Protein AF-A0A8T3ZA75-F1 (afdb_monomer_lite)

Radius of gyration: 15.93 Å; chains: 1; bounding box: 32×31×42 Å

Sequence (83 aa):
TIAWEEAEHAAHFAEMNEVIKPTLKENLEMMVEGETMANNEKKAAAKKAKECDIDPAHDFFDESSRDEARHARMLKGILERYF

pLDDT: mean 97.71, std 1.55, range [86.94, 98.69]

Structure (mmCIF, N/CA/C/O backbone):
data_AF-A0A8T3ZA75-F1
#
_entry.id   AF-A0A8T3ZA75-F1
#
loop_
_atom_site.group_PDB
_atom_site.id
_atom_site.type_symbol
_atom_site.label_atom_id
_atom_site.label_alt_id
_atom_site.label_comp_id
_atom_site.label_asym_id
_atom_site.label_entity_id
_atom_site.label_seq_id
_atom_site.pdbx_PDB_ins_code
_atom_site.Cartn_x
_atom_site.Cartn_y
_atom_site.Cartn_z
_atom_site.occupancy
_atom_site.B_iso_or_equiv
_atom_site.auth_seq_id
_atom_site.auth_comp_id
_atom_site.auth_asym_id
_atom_site.auth_atom_id
_atom_site.pdbx_PDB_model_num
ATOM 1 N N . THR A 1 1 ? 4.080 -20.870 3.189 1.00 86.94 1 THR A N 1
ATOM 2 C CA . THR A 1 1 ? 5.271 -20.587 2.355 1.00 86.94 1 THR A CA 1
ATOM 3 C C . THR A 1 1 ? 6.040 -19.478 3.038 1.00 86.94 1 THR A C 1
ATOM 5 O O . THR A 1 1 ? 5.410 -18.706 3.749 1.00 86.94 1 THR A O 1
ATOM 8 N N . ILE A 1 2 ? 7.353 -19.372 2.807 1.00 97.12 2 ILE A N 1
ATOM 9 C CA . ILE A 1 2 ? 8.242 -18.399 3.479 1.00 97.12 2 ILE A CA 1
ATOM 10 C C . ILE A 1 2 ? 7.676 -16.965 3.449 1.00 97.12 2 ILE A C 1
ATOM 12 O O . ILE A 1 2 ? 7.722 -16.263 4.446 1.00 97.12 2 ILE A O 1
ATOM 16 N N . ALA A 1 3 ? 7.037 -16.547 2.351 1.00 97.19 3 ALA A N 1
ATOM 17 C CA . ALA A 1 3 ? 6.438 -15.211 2.247 1.00 97.19 3 ALA A CA 1
ATOM 18 C C . ALA A 1 3 ? 5.381 -14.902 3.328 1.00 97.19 3 ALA A C 1
ATOM 20 O O . ALA A 1 3 ? 5.254 -13.755 3.741 1.00 97.19 3 ALA A O 1
ATOM 21 N N . TRP A 1 4 ? 4.621 -15.906 3.776 1.00 97.12 4 TRP A N 1
ATOM 22 C CA . TRP A 1 4 ? 3.613 -15.713 4.822 1.00 97.12 4 TRP A CA 1
ATOM 23 C C . TRP A 1 4 ? 4.239 -15.642 6.217 1.00 97.12 4 TRP A C 1
ATOM 25 O O . TRP A 1 4 ? 3.782 -14.865 7.045 1.00 97.12 4 TRP A O 1
ATOM 35 N N . GLU A 1 5 ? 5.321 -16.391 6.440 1.00 97.94 5 GLU A N 1
ATOM 36 C CA . GLU A 1 5 ? 6.113 -16.329 7.677 1.00 97.94 5 GLU A CA 1
ATOM 37 C C . GLU A 1 5 ? 6.766 -14.945 7.826 1.00 97.94 5 GLU A C 1
ATOM 39 O O . GLU A 1 5 ? 6.680 -14.324 8.882 1.00 97.94 5 GLU A O 1
ATOM 44 N N . GLU A 1 6 ? 7.315 -14.383 6.744 1.00 97.88 6 GLU A N 1
ATOM 45 C CA . GLU A 1 6 ? 7.893 -13.033 6.795 1.00 97.88 6 GLU A CA 1
ATOM 46 C C . GLU A 1 6 ? 6.839 -11.925 6.940 1.00 97.88 6 GLU A C 1
ATOM 48 O O . GLU A 1 6 ? 7.099 -10.902 7.576 1.00 97.88 6 GLU A O 1
ATOM 53 N N . ALA A 1 7 ? 5.629 -12.116 6.399 1.00 97.00 7 ALA A N 1
ATOM 54 C CA . ALA A 1 7 ? 4.519 -11.196 6.642 1.00 97.00 7 ALA A CA 1
ATOM 55 C C . ALA A 1 7 ? 4.118 -11.179 8.129 1.00 97.00 7 ALA A C 1
ATOM 57 O O . ALA A 1 7 ? 3.851 -10.112 8.683 1.00 97.00 7 ALA A O 1
ATOM 58 N N . GLU A 1 8 ? 4.133 -12.342 8.789 1.00 97.00 8 GLU A N 1
ATOM 59 C CA . GLU A 1 8 ? 3.895 -12.463 10.229 1.00 97.00 8 GLU A CA 1
ATOM 60 C C . GLU A 1 8 ? 5.009 -11.788 11.047 1.00 97.00 8 GLU A C 1
ATOM 62 O O . GLU A 1 8 ? 4.720 -11.029 11.975 1.00 97.00 8 GLU A O 1
ATOM 67 N N . HIS A 1 9 ? 6.280 -11.971 10.670 1.00 97.12 9 HIS A N 1
ATOM 68 C CA . HIS A 1 9 ? 7.401 -11.264 11.301 1.00 97.12 9 HIS A CA 1
ATOM 69 C C . HIS A 1 9 ? 7.258 -9.738 11.195 1.00 97.12 9 HIS A C 1
ATOM 71 O O . HIS A 1 9 ? 7.434 -9.024 12.186 1.00 97.12 9 HIS A O 1
ATOM 77 N N . ALA A 1 10 ? 6.909 -9.227 10.010 1.00 97.38 10 ALA A N 1
ATOM 78 C CA . ALA A 1 10 ? 6.704 -7.799 9.790 1.00 97.38 10 ALA A CA 1
ATOM 79 C C . ALA A 1 10 ? 5.525 -7.249 10.610 1.00 97.38 10 ALA A C 1
ATOM 81 O O . ALA A 1 10 ? 5.637 -6.166 11.187 1.00 97.38 10 ALA A O 1
ATOM 82 N N . ALA A 1 11 ? 4.422 -8.000 10.705 1.00 95.81 11 ALA A N 1
ATOM 83 C CA . ALA A 1 11 ? 3.257 -7.613 11.498 1.00 95.81 11 ALA A CA 1
ATOM 84 C C . ALA A 1 11 ? 3.590 -7.509 12.995 1.00 95.81 11 ALA A C 1
ATOM 86 O O . ALA A 1 11 ? 3.275 -6.493 13.617 1.00 95.81 11 ALA A O 1
ATOM 87 N N . HIS A 1 12 ? 4.300 -8.496 13.555 1.00 96.38 12 HIS A N 1
ATOM 88 C CA . HIS A 1 12 ? 4.755 -8.441 14.948 1.00 96.38 12 HIS A CA 1
ATOM 89 C C . HIS A 1 12 ? 5.671 -7.241 15.208 1.00 96.38 12 HIS A C 1
ATOM 91 O O . HIS A 1 12 ? 5.547 -6.564 16.227 1.00 96.38 12 HIS A O 1
ATOM 97 N N . PHE A 1 13 ? 6.578 -6.932 14.278 1.00 97.38 13 PHE A N 1
ATOM 98 C CA . PHE A 1 13 ? 7.451 -5.772 14.430 1.00 97.38 13 PHE A CA 1
ATOM 99 C C . PHE A 1 13 ? 6.676 -4.448 14.346 1.00 97.38 13 PHE A C 1
ATOM 101 O O . PHE A 1 13 ? 6.965 -3.519 15.099 1.00 97.38 13 PHE A O 1
ATOM 108 N N . ALA A 1 14 ? 5.671 -4.355 13.473 1.00 96.56 14 ALA A N 1
ATOM 109 C CA . ALA A 1 14 ? 4.799 -3.187 13.374 1.00 96.56 14 ALA A CA 1
ATOM 110 C C . ALA A 1 14 ? 4.009 -2.945 14.673 1.00 96.56 14 ALA A C 1
ATOM 112 O O . ALA A 1 14 ? 3.872 -1.798 15.102 1.00 96.56 14 ALA A O 1
ATOM 113 N N . GLU A 1 15 ? 3.541 -4.013 15.323 1.00 94.50 15 GLU A N 1
ATOM 114 C CA . GLU A 1 15 ? 2.881 -3.940 16.630 1.00 94.50 15 GLU A CA 1
ATOM 115 C C . GLU A 1 15 ? 3.833 -3.420 17.717 1.00 94.50 15 GLU A C 1
ATOM 117 O O . GLU A 1 15 ? 3.509 -2.454 18.406 1.00 94.50 15 GLU A O 1
ATOM 122 N N . MET A 1 16 ? 5.045 -3.983 17.817 1.00 96.75 16 MET A N 1
ATOM 123 C CA . MET A 1 16 ? 6.054 -3.559 18.804 1.00 96.75 16 MET A CA 1
ATOM 124 C C . MET A 1 16 ? 6.483 -2.090 18.661 1.00 96.75 16 MET A C 1
ATOM 126 O O . MET A 1 16 ? 6.979 -1.506 19.621 1.00 96.75 16 MET A O 1
ATOM 130 N N . ASN A 1 17 ? 6.315 -1.500 17.475 1.00 97.38 17 ASN A N 1
ATOM 131 C CA . ASN A 1 17 ? 6.671 -0.110 17.181 1.00 97.38 17 ASN A CA 1
ATOM 132 C C . ASN A 1 17 ? 5.456 0.835 17.137 1.00 97.38 17 ASN A C 1
ATOM 134 O O . ASN A 1 17 ? 5.578 1.944 16.620 1.00 97.38 17 ASN A O 1
ATOM 138 N N . GLU A 1 18 ? 4.287 0.413 17.631 1.00 94.69 18 GLU A N 1
ATOM 139 C CA . GLU A 1 18 ? 3.070 1.246 17.696 1.00 94.69 18 GLU A CA 1
ATOM 140 C C . GLU A 1 18 ? 2.606 1.786 16.321 1.00 94.69 18 GLU A C 1
ATOM 142 O O . GLU A 1 18 ? 1.939 2.826 16.197 1.00 94.69 18 GLU A O 1
ATOM 147 N N . VAL A 1 19 ? 2.954 1.065 15.249 1.00 95.88 19 VAL A N 1
ATOM 148 C CA . VAL A 1 19 ? 2.457 1.358 13.898 1.00 95.88 19 VAL A CA 1
ATOM 149 C C . VAL A 1 19 ? 0.972 1.007 13.824 1.00 95.88 19 VAL A C 1
ATOM 151 O O . VAL A 1 19 ? 0.180 1.797 13.310 1.00 95.88 19 VAL A O 1
ATOM 154 N N . ILE A 1 20 ? 0.592 -0.141 14.396 1.00 95.12 20 ILE A N 1
ATOM 155 C CA . ILE A 1 20 ? -0.807 -0.547 14.562 1.00 95.12 20 ILE A CA 1
ATOM 156 C C . ILE A 1 20 ? -1.438 0.320 15.656 1.00 95.12 20 ILE A C 1
ATOM 158 O O . ILE A 1 20 ? -0.967 0.344 16.793 1.00 95.12 20 ILE A O 1
ATOM 162 N N . LYS A 1 21 ? -2.504 1.051 15.313 1.00 95.50 21 LYS A N 1
ATOM 163 C CA . LYS A 1 21 ? -3.167 1.987 16.234 1.00 95.50 21 LYS A CA 1
ATOM 164 C C . LYS A 1 21 ? -4.072 1.272 17.245 1.00 95.50 21 LYS A C 1
ATOM 166 O O . LYS A 1 21 ? -4.567 0.185 16.938 1.00 95.50 21 LYS A O 1
ATOM 171 N N . PRO A 1 22 ? -4.350 1.880 18.416 1.00 95.50 22 PRO A N 1
ATOM 172 C CA . PRO A 1 22 ? -5.194 1.271 19.447 1.00 95.50 22 PRO A CA 1
ATOM 173 C C . PRO A 1 22 ? -6.638 1.016 19.006 1.00 95.50 22 PRO A C 1
ATOM 175 O O . PRO A 1 22 ? -7.289 0.112 19.530 1.00 95.50 22 PRO A O 1
ATOM 178 N N . THR A 1 23 ? -7.164 1.811 18.067 1.00 96.88 23 THR A N 1
ATOM 179 C CA . THR A 1 23 ? -8.539 1.657 17.583 1.00 96.88 23 THR A CA 1
ATOM 180 C C . THR A 1 23 ? -8.604 1.267 16.111 1.00 96.88 23 THR A C 1
ATOM 182 O O . THR A 1 23 ? -7.764 1.637 15.288 1.00 96.88 23 THR A O 1
ATOM 185 N N . LEU A 1 24 ? -9.660 0.532 15.751 1.00 97.00 24 LEU A N 1
ATOM 186 C CA . LEU A 1 24 ? -9.940 0.202 14.354 1.00 97.00 24 LEU A CA 1
ATOM 187 C C . LEU A 1 24 ? -10.169 1.467 13.509 1.00 97.00 24 LEU A C 1
ATOM 189 O O . LEU A 1 24 ? -9.724 1.510 12.367 1.00 97.00 24 LEU A O 1
ATOM 193 N N . LYS A 1 25 ? -10.811 2.502 14.072 1.00 98.12 25 LYS A N 1
ATOM 194 C CA . LYS A 1 25 ? -11.059 3.778 13.384 1.00 98.12 25 LYS A CA 1
ATOM 195 C C . LYS A 1 25 ? -9.755 4.446 12.949 1.00 98.12 25 LYS A C 1
ATOM 197 O O . LYS A 1 25 ? -9.596 4.727 11.768 1.00 98.12 25 LYS A O 1
ATOM 202 N N . GLU A 1 26 ? -8.809 4.617 13.872 1.00 97.56 26 GLU A N 1
ATOM 203 C CA . GLU A 1 26 ? -7.520 5.264 13.584 1.00 97.56 26 GLU A CA 1
ATOM 204 C C . GLU A 1 26 ? -6.697 4.472 12.561 1.00 97.56 26 GLU A C 1
ATOM 206 O O . GLU A 1 26 ? -6.057 5.059 11.691 1.00 97.56 26 GLU A O 1
ATOM 211 N N . ASN A 1 27 ? -6.730 3.135 12.620 1.00 97.81 27 ASN A N 1
ATOM 212 C CA . ASN A 1 27 ? -6.077 2.311 11.600 1.00 97.81 27 ASN A CA 1
ATOM 213 C C . ASN A 1 27 ? -6.723 2.510 10.222 1.00 97.81 27 ASN A C 1
ATOM 215 O O . ASN A 1 27 ? -6.011 2.670 9.236 1.00 97.81 27 ASN A O 1
ATOM 219 N N . LEU A 1 28 ? -8.057 2.531 10.137 1.00 98.25 28 LEU A N 1
ATOM 220 C CA . LEU A 1 28 ? -8.762 2.762 8.875 1.00 98.25 28 LEU A CA 1
ATOM 221 C C . LEU A 1 28 ? -8.486 4.163 8.311 1.00 98.25 28 LEU A C 1
ATOM 223 O O . LEU A 1 28 ? -8.280 4.294 7.107 1.00 98.25 28 LEU A O 1
ATOM 227 N N . GLU A 1 29 ? -8.451 5.194 9.156 1.00 98.19 29 GLU A N 1
ATOM 228 C CA . GLU A 1 29 ? -8.092 6.564 8.763 1.00 98.19 29 GLU A CA 1
ATOM 229 C C . GLU A 1 29 ? -6.659 6.619 8.216 1.00 98.19 29 GLU A C 1
ATOM 231 O O . GLU A 1 29 ? -6.446 7.095 7.098 1.00 98.19 29 GLU A O 1
ATOM 236 N N . MET A 1 30 ? -5.700 6.020 8.931 1.00 97.88 30 MET A N 1
ATOM 237 C CA . MET A 1 30 ? -4.308 5.901 8.485 1.00 97.88 30 MET A CA 1
ATOM 238 C C . MET A 1 30 ? -4.192 5.168 7.139 1.00 97.88 30 MET A C 1
ATOM 240 O O . MET A 1 30 ? -3.452 5.601 6.255 1.00 97.88 30 MET A O 1
ATOM 244 N N . MET A 1 31 ? -4.935 4.074 6.946 1.00 98.06 31 MET A N 1
ATOM 245 C CA . MET A 1 31 ? -4.942 3.340 5.678 1.00 98.06 31 MET A CA 1
ATOM 246 C C . MET A 1 31 ? -5.530 4.182 4.538 1.00 98.06 31 MET A C 1
ATOM 248 O O . MET A 1 31 ? -4.983 4.183 3.441 1.00 98.06 31 MET A O 1
ATOM 252 N N . VAL A 1 32 ? -6.610 4.936 4.773 1.00 98.50 32 VAL A N 1
ATOM 253 C CA . VAL A 1 32 ? -7.190 5.833 3.757 1.00 98.50 32 VAL A CA 1
ATOM 254 C C . VAL A 1 32 ? -6.186 6.890 3.303 1.00 98.50 32 VAL A C 1
ATOM 256 O O . VAL A 1 32 ? -6.091 7.171 2.102 1.00 98.50 32 VAL A O 1
ATOM 259 N N . GLU A 1 33 ? -5.459 7.489 4.244 1.00 98.19 33 GLU A N 1
ATOM 260 C CA . GLU A 1 33 ? -4.407 8.459 3.942 1.00 98.19 33 GLU A CA 1
ATOM 261 C C . GLU A 1 33 ? -3.284 7.818 3.125 1.00 98.19 33 GLU A C 1
ATOM 263 O O . GLU A 1 33 ? -2.909 8.357 2.080 1.00 98.19 33 GLU A O 1
ATOM 268 N N . GLY A 1 34 ? -2.821 6.637 3.545 1.00 98.19 34 GLY A N 1
ATOM 269 C CA . GLY A 1 34 ? -1.800 5.862 2.843 1.00 98.19 34 GLY A CA 1
ATOM 270 C C . GLY A 1 34 ? -2.192 5.527 1.403 1.00 98.19 34 GLY A C 1
ATOM 271 O O . GLY A 1 34 ? -1.446 5.831 0.476 1.00 98.19 34 GLY A O 1
ATOM 272 N N . GLU A 1 35 ? -3.395 4.994 1.189 1.00 98.44 35 GLU A N 1
ATOM 273 C CA . GLU A 1 35 ? -3.910 4.660 -0.147 1.00 98.44 35 GLU A CA 1
ATOM 274 C C . GLU A 1 35 ? -4.084 5.907 -1.031 1.00 98.44 35 GLU A C 1
ATOM 276 O O . GLU A 1 35 ? -3.793 5.900 -2.229 1.00 98.44 35 GLU A O 1
ATOM 281 N N . THR A 1 36 ? -4.514 7.030 -0.445 1.00 98.25 36 THR A N 1
ATOM 282 C CA . THR A 1 36 ? -4.649 8.300 -1.179 1.00 98.25 36 THR A CA 1
ATOM 283 C C . THR A 1 36 ? -3.282 8.856 -1.589 1.00 98.25 36 THR A C 1
ATOM 285 O O . THR A 1 36 ? -3.126 9.364 -2.702 1.00 98.25 36 THR A O 1
ATOM 288 N N . MET A 1 37 ? -2.279 8.753 -0.715 1.00 98.44 37 MET A N 1
ATOM 289 C CA . MET A 1 37 ? -0.899 9.134 -1.019 1.00 98.44 37 MET A CA 1
ATOM 290 C C . MET A 1 37 ? -0.315 8.236 -2.115 1.00 98.44 37 MET A C 1
ATOM 292 O O . MET A 1 37 ? 0.149 8.747 -3.135 1.00 98.44 37 MET A O 1
ATOM 296 N N . ALA A 1 38 ? -0.435 6.916 -1.964 1.00 98.44 38 ALA A N 1
ATOM 297 C CA . ALA A 1 38 ? 0.060 5.936 -2.925 1.00 98.44 38 ALA A CA 1
ATOM 298 C C . ALA A 1 38 ? -0.585 6.101 -4.310 1.00 98.44 38 ALA A C 1
ATOM 300 O O . ALA A 1 38 ? 0.112 6.026 -5.322 1.00 98.44 38 ALA A O 1
ATOM 301 N N . ASN A 1 39 ? -1.888 6.407 -4.384 1.00 98.50 39 ASN A N 1
ATOM 302 C CA . ASN A 1 39 ? -2.553 6.742 -5.645 1.00 98.50 39 ASN A CA 1
ATOM 303 C C . ASN A 1 39 ? -1.853 7.904 -6.374 1.00 98.50 39 ASN A C 1
ATOM 305 O O . ASN A 1 39 ? -1.570 7.806 -7.572 1.00 98.50 39 ASN A O 1
ATOM 309 N N . ASN A 1 40 ? -1.558 8.991 -5.655 1.00 98.38 40 ASN A N 1
ATOM 310 C CA . ASN A 1 40 ? -0.913 10.172 -6.226 1.00 98.38 40 ASN A CA 1
ATOM 311 C C . ASN A 1 40 ? 0.528 9.881 -6.664 1.00 98.38 40 ASN A C 1
ATOM 313 O O . ASN A 1 40 ? 0.920 10.240 -7.777 1.00 98.38 40 ASN A O 1
ATOM 317 N N . GLU A 1 41 ? 1.304 9.208 -5.815 1.00 98.56 41 GLU A N 1
ATOM 318 C CA . GLU A 1 41 ? 2.702 8.870 -6.093 1.00 98.56 41 GLU A CA 1
ATOM 319 C C . GLU A 1 41 ? 2.833 7.910 -7.275 1.00 98.56 41 GLU A C 1
ATOM 321 O O . GLU A 1 41 ? 3.631 8.157 -8.180 1.00 98.56 41 GLU A O 1
ATOM 326 N N . LYS A 1 42 ? 2.001 6.864 -7.335 1.00 98.62 42 LYS A N 1
ATOM 327 C CA . LYS A 1 42 ? 1.991 5.911 -8.453 1.00 98.62 42 LYS A CA 1
ATOM 328 C C . LYS A 1 42 ? 1.576 6.577 -9.756 1.00 98.62 42 LYS A C 1
ATOM 330 O O . LYS A 1 42 ? 2.209 6.353 -10.782 1.00 98.62 42 LYS A O 1
ATOM 335 N N . LYS A 1 43 ? 0.588 7.474 -9.730 1.00 98.38 43 LYS A N 1
ATOM 336 C CA . LYS A 1 43 ? 0.203 8.241 -10.922 1.00 98.38 43 LYS A CA 1
ATOM 337 C C . LYS A 1 43 ? 1.339 9.142 -11.421 1.00 98.38 43 LYS A C 1
ATOM 339 O O . LYS A 1 43 ? 1.562 9.247 -12.628 1.00 98.38 43 LYS A O 1
ATOM 344 N N . ALA A 1 44 ? 2.081 9.773 -10.509 1.00 98.50 44 ALA A N 1
ATOM 345 C CA . ALA A 1 44 ? 3.268 10.550 -10.859 1.00 98.50 44 ALA A CA 1
ATOM 346 C C . ALA A 1 44 ? 4.395 9.658 -11.414 1.00 98.50 44 ALA A C 1
ATOM 348 O O . ALA A 1 44 ? 5.027 10.013 -12.411 1.00 98.50 44 ALA A O 1
ATOM 349 N N . ALA A 1 45 ? 4.608 8.482 -10.817 1.00 98.56 45 ALA A N 1
ATOM 350 C CA . ALA A 1 45 ? 5.586 7.500 -11.272 1.00 98.56 45 ALA A CA 1
ATOM 351 C C . ALA A 1 45 ? 5.253 6.956 -12.669 1.00 98.56 45 ALA A C 1
ATOM 353 O O . ALA A 1 45 ? 6.147 6.877 -13.508 1.00 98.56 45 ALA A O 1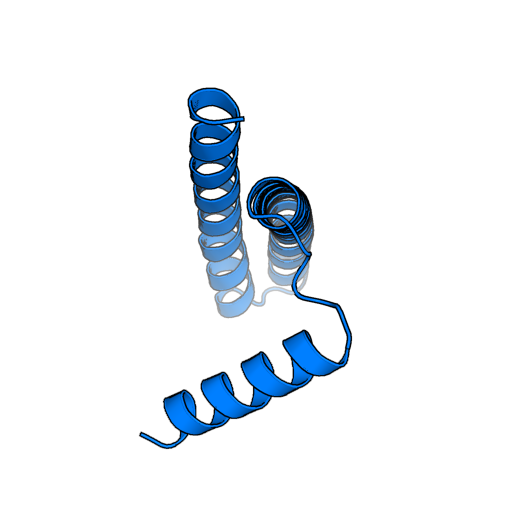
ATOM 354 N N . ALA A 1 46 ? 3.977 6.672 -12.955 1.00 98.69 46 ALA A N 1
ATOM 355 C CA . ALA A 1 46 ? 3.513 6.251 -14.275 1.00 98.69 46 ALA A CA 1
ATOM 356 C C . ALA A 1 46 ? 3.847 7.306 -15.337 1.00 98.69 46 ALA A C 1
ATOM 358 O O . ALA A 1 46 ? 4.468 6.996 -16.354 1.00 98.69 46 ALA A O 1
ATOM 359 N N . LYS A 1 47 ? 3.528 8.581 -15.064 1.00 98.56 47 LYS A N 1
ATOM 360 C CA . LYS A 1 47 ? 3.864 9.692 -15.964 1.00 98.56 47 LYS A CA 1
ATOM 361 C C . LYS A 1 47 ? 5.371 9.765 -16.229 1.00 98.56 47 LYS A C 1
ATOM 363 O O . LYS A 1 47 ? 5.779 9.840 -17.384 1.00 98.56 47 LYS A O 1
ATOM 368 N N . LYS A 1 48 ? 6.191 9.686 -15.178 1.00 98.62 48 LYS A N 1
ATOM 369 C CA . LYS A 1 48 ? 7.655 9.710 -15.299 1.00 98.62 48 LYS A CA 1
ATOM 370 C C . LYS A 1 48 ? 8.191 8.515 -16.093 1.00 98.62 48 LYS A C 1
ATOM 372 O O . LYS A 1 48 ? 9.078 8.681 -16.919 1.00 98.62 48 LYS A O 1
ATOM 377 N N . ALA A 1 49 ? 7.652 7.317 -15.871 1.00 98.62 49 ALA A N 1
ATOM 378 C CA . ALA A 1 49 ? 8.036 6.125 -16.622 1.00 98.62 49 ALA A CA 1
ATOM 379 C C . ALA A 1 49 ? 7.733 6.282 -18.116 1.00 98.62 49 ALA A C 1
ATOM 381 O O . ALA A 1 49 ? 8.562 5.905 -18.943 1.00 98.62 49 ALA A O 1
ATOM 382 N N . LYS A 1 50 ? 6.600 6.912 -18.458 1.00 98.25 50 LYS A N 1
ATOM 383 C CA . LYS A 1 50 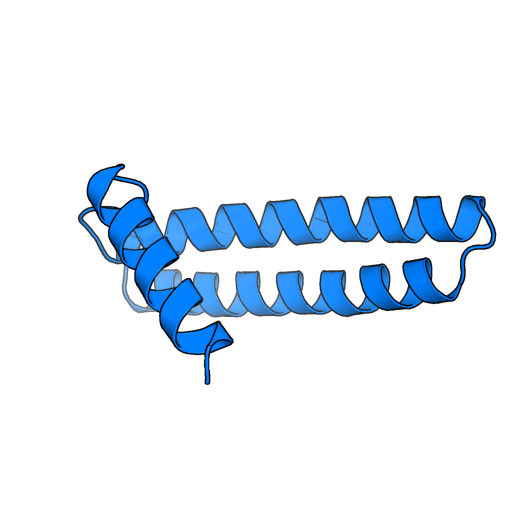? 6.266 7.221 -19.851 1.00 98.25 50 LYS A CA 1
ATOM 384 C C . LYS A 1 50 ? 7.213 8.243 -20.471 1.00 98.25 50 LYS A C 1
ATOM 386 O O . LYS A 1 50 ? 7.617 8.066 -21.610 1.00 98.25 50 LYS A O 1
ATOM 391 N N . GLU A 1 51 ? 7.596 9.278 -19.725 1.00 98.56 51 GLU A N 1
ATOM 392 C CA . GLU A 1 51 ? 8.595 10.269 -20.161 1.00 98.56 51 GLU A CA 1
ATOM 393 C C . GLU A 1 51 ? 9.986 9.653 -20.396 1.00 98.56 51 GLU A C 1
ATOM 395 O O . GLU A 1 51 ? 10.782 10.210 -21.148 1.00 98.56 51 GLU A O 1
ATOM 400 N N . CYS A 1 52 ? 10.284 8.514 -19.764 1.00 98.50 52 CYS A N 1
ATOM 401 C CA . CYS A 1 52 ? 11.522 7.756 -19.951 1.00 98.50 52 CYS A CA 1
ATOM 402 C C . CYS A 1 52 ? 11.395 6.582 -20.942 1.00 98.50 52 CYS A C 1
ATOM 404 O O . CYS A 1 52 ? 12.325 5.781 -21.019 1.00 98.50 52 CYS A O 1
ATOM 406 N N . ASP A 1 53 ? 10.267 6.443 -21.651 1.00 98.19 53 ASP A N 1
ATOM 407 C CA . ASP A 1 53 ? 9.976 5.331 -22.572 1.00 98.19 53 ASP A CA 1
ATOM 408 C C . ASP A 1 53 ? 10.079 3.927 -21.923 1.00 98.19 53 ASP A C 1
ATOM 410 O O . ASP A 1 53 ? 10.437 2.938 -22.565 1.00 98.19 53 ASP A O 1
ATOM 414 N N . ILE A 1 54 ? 9.749 3.814 -20.628 1.00 98.56 54 ILE A N 1
ATOM 415 C CA . ILE A 1 54 ? 9.724 2.544 -19.880 1.00 98.56 54 ILE A CA 1
ATOM 416 C C . ILE A 1 54 ? 8.275 2.058 -19.753 1.00 98.56 54 ILE A C 1
ATOM 418 O O . ILE A 1 54 ? 7.666 2.119 -18.682 1.00 98.56 54 ILE A O 1
ATOM 422 N N . ASP A 1 55 ? 7.721 1.559 -20.857 1.00 98.25 55 ASP A N 1
ATOM 423 C CA . ASP A 1 55 ? 6.313 1.141 -20.939 1.00 98.25 55 ASP A CA 1
ATOM 424 C C . ASP A 1 55 ? 5.902 0.084 -19.888 1.00 98.25 55 ASP A C 1
ATOM 426 O O . ASP A 1 55 ? 4.877 0.288 -19.237 1.00 98.25 55 ASP A O 1
ATOM 430 N N . PRO A 1 56 ? 6.697 -0.971 -19.588 1.00 98.62 56 PRO A N 1
ATOM 431 C CA . PRO A 1 56 ? 6.315 -1.941 -18.556 1.00 98.62 56 PRO A CA 1
ATOM 432 C C . PRO A 1 56 ? 6.139 -1.321 -17.163 1.00 98.62 56 PRO A C 1
ATOM 434 O O . PRO A 1 56 ? 5.284 -1.747 -16.390 1.00 98.62 56 PRO A O 1
ATOM 437 N N . ALA A 1 57 ? 6.945 -0.307 -16.835 1.00 98.44 57 ALA A N 1
ATOM 438 C CA . ALA A 1 57 ? 6.828 0.397 -15.564 1.00 98.44 57 ALA A CA 1
ATOM 439 C C . ALA A 1 57 ? 5.641 1.368 -15.57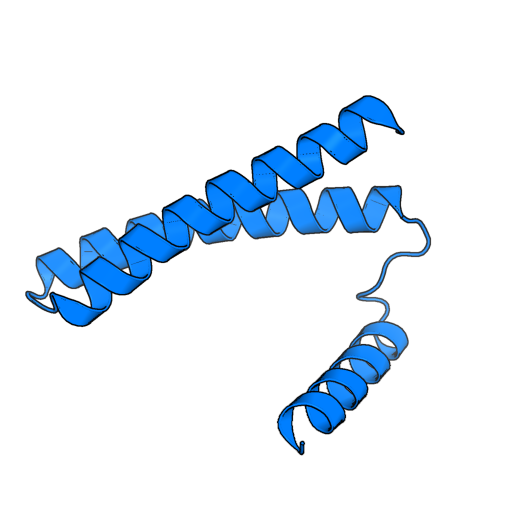3 1.00 98.44 57 ALA A C 1
ATOM 441 O O . ALA A 1 57 ? 4.933 1.463 -14.572 1.00 98.44 57 ALA A O 1
ATOM 442 N N . HIS A 1 58 ? 5.401 2.062 -16.692 1.00 98.69 58 HIS A N 1
ATOM 443 C CA . HIS A 1 58 ? 4.218 2.907 -16.859 1.00 98.69 58 HIS A CA 1
ATOM 444 C C . HIS A 1 58 ? 2.937 2.107 -16.612 1.00 98.69 58 HIS A C 1
ATOM 446 O O . HIS A 1 58 ? 2.125 2.521 -15.788 1.00 98.69 58 HIS A O 1
ATOM 452 N N . ASP A 1 59 ? 2.788 0.960 -17.275 1.00 98.56 59 ASP A N 1
ATOM 453 C CA . ASP A 1 59 ? 1.561 0.166 -17.215 1.00 98.56 59 ASP A CA 1
ATOM 454 C C . ASP A 1 59 ? 1.309 -0.358 -15.798 1.00 98.56 59 ASP A C 1
ATOM 456 O O . ASP A 1 59 ? 0.205 -0.215 -15.271 1.00 98.56 59 ASP A O 1
ATOM 460 N N . PHE A 1 60 ? 2.356 -0.857 -15.132 1.00 98.62 60 PHE A N 1
ATOM 461 C CA . PHE A 1 60 ? 2.268 -1.300 -13.742 1.00 98.62 60 PHE A CA 1
ATOM 462 C C . PHE A 1 60 ? 1.855 -0.170 -12.785 1.00 98.62 60 PHE A C 1
ATOM 464 O O . PHE A 1 60 ? 0.989 -0.352 -11.923 1.00 98.62 60 PHE A O 1
ATOM 471 N N . PHE A 1 61 ? 2.469 1.011 -12.900 1.00 98.62 61 PHE A N 1
ATOM 472 C CA . PHE A 1 61 ? 2.146 2.133 -12.019 1.00 98.62 61 PHE A CA 1
ATOM 473 C C . PHE A 1 61 ? 0.772 2.741 -12.324 1.00 98.62 61 PHE A C 1
ATOM 475 O O . PHE A 1 61 ? 0.081 3.151 -11.391 1.00 98.62 61 PHE A O 1
ATOM 482 N N . ASP A 1 62 ? 0.341 2.777 -13.588 1.00 98.50 62 ASP A N 1
ATOM 483 C CA . ASP A 1 62 ? -0.997 3.256 -13.950 1.00 98.50 62 ASP A CA 1
ATOM 484 C C . ASP A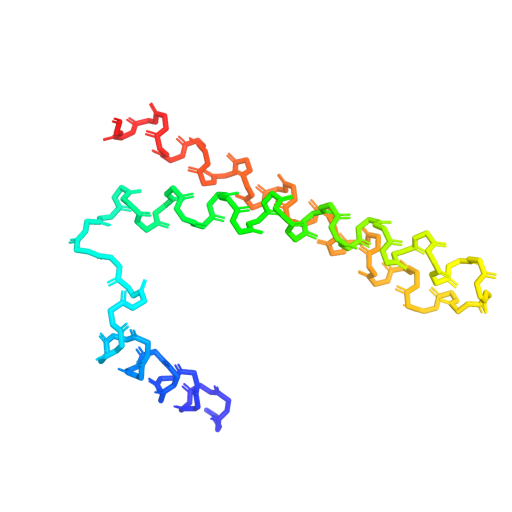 1 62 ? -2.083 2.314 -13.419 1.00 98.50 62 ASP A C 1
ATOM 486 O O . ASP A 1 62 ? -3.003 2.780 -12.741 1.00 98.50 62 ASP A O 1
ATOM 490 N N . GLU A 1 63 ? -1.948 1.001 -13.641 1.00 98.56 63 GLU A N 1
ATOM 491 C CA . GLU A 1 63 ? -2.876 -0.009 -13.120 1.00 98.56 63 GLU A CA 1
ATOM 492 C C . GLU A 1 63 ? -2.952 0.060 -11.593 1.00 98.56 63 GLU A C 1
ATOM 494 O O . GLU A 1 63 ? -4.022 0.310 -11.029 1.00 98.56 63 GLU A O 1
ATOM 499 N N . SER A 1 64 ? -1.803 -0.047 -10.924 1.00 98.38 64 SER A N 1
ATOM 500 C CA . SER A 1 64 ? -1.765 -0.064 -9.464 1.00 98.38 64 SER A CA 1
ATOM 501 C C . SER A 1 64 ? -2.202 1.265 -8.841 1.00 98.38 64 SER A C 1
ATOM 503 O O . SER A 1 64 ? -2.716 1.259 -7.730 1.00 98.38 64 SER A O 1
ATOM 505 N N . SER A 1 65 ? -2.094 2.407 -9.536 1.00 98.56 65 SER A N 1
ATOM 506 C CA . SER A 1 65 ? -2.684 3.664 -9.049 1.00 98.56 65 SER A CA 1
ATOM 507 C C . SER A 1 65 ? -4.215 3.588 -8.977 1.00 98.56 65 SER A C 1
ATOM 509 O O . SER A 1 65 ? -4.823 4.105 -8.038 1.00 98.56 65 SER A O 1
ATOM 511 N N . ARG A 1 66 ? -4.866 2.925 -9.942 1.00 98.38 66 ARG A N 1
ATOM 512 C CA . ARG A 1 66 ? -6.330 2.761 -9.967 1.00 98.38 66 ARG A CA 1
ATOM 513 C C . ARG A 1 66 ? -6.799 1.814 -8.871 1.00 98.38 66 ARG A C 1
ATOM 515 O O . ARG A 1 66 ? -7.895 2.014 -8.337 1.00 98.38 66 ARG A O 1
ATOM 522 N N . ASP A 1 67 ? -5.973 0.830 -8.531 1.00 98.44 67 ASP A N 1
ATOM 523 C CA . ASP A 1 67 ? -6.203 -0.051 -7.392 1.00 98.44 67 ASP A CA 1
ATOM 524 C C . ASP A 1 67 ? -6.211 0.733 -6.081 1.00 98.44 67 ASP A C 1
ATOM 526 O O . ASP A 1 67 ? -7.206 0.654 -5.362 1.00 98.44 67 ASP A O 1
ATOM 530 N N . GLU A 1 68 ? -5.234 1.612 -5.842 1.00 98.56 68 GLU A N 1
ATOM 531 C CA . GLU A 1 68 ? -5.212 2.397 -4.594 1.00 98.56 68 GLU A CA 1
ATOM 532 C C . GLU A 1 68 ? -6.404 3.352 -4.497 1.00 98.56 68 GLU A C 1
ATOM 534 O O . GLU A 1 68 ? -7.009 3.530 -3.439 1.00 98.56 68 GLU A O 1
ATOM 539 N N . ALA A 1 69 ? -6.857 3.905 -5.630 1.00 98.44 69 ALA A N 1
ATOM 540 C CA . ALA A 1 69 ? -8.096 4.683 -5.655 1.00 98.44 69 ALA A CA 1
ATOM 541 C C . ALA A 1 69 ? -9.324 3.835 -5.277 1.00 98.44 69 ALA A C 1
ATOM 543 O O . ALA A 1 69 ? -10.266 4.341 -4.660 1.00 98.44 69 ALA A O 1
ATOM 544 N N . ARG A 1 70 ? -9.354 2.553 -5.659 1.00 98.62 70 ARG A N 1
ATOM 545 C CA . ARG A 1 70 ? -10.417 1.623 -5.261 1.00 98.62 70 ARG A CA 1
ATOM 546 C C . ARG A 1 70 ? -10.299 1.267 -3.778 1.00 98.62 70 ARG A C 1
ATOM 548 O O . ARG A 1 70 ? -11.322 1.324 -3.096 1.00 98.62 70 ARG A O 1
ATOM 555 N N . HIS A 1 71 ? -9.100 0.974 -3.279 1.00 98.56 71 HIS A N 1
ATOM 556 C CA . HIS A 1 71 ? -8.844 0.665 -1.870 1.00 98.56 71 HIS A CA 1
ATOM 557 C C . HIS A 1 71 ? -9.239 1.832 -0.960 1.00 98.56 71 HIS A C 1
ATOM 559 O O . HIS A 1 71 ? -10.062 1.653 -0.060 1.00 98.56 71 HIS A O 1
ATOM 565 N N . ALA A 1 72 ? -8.793 3.053 -1.273 1.00 98.38 72 ALA A N 1
ATOM 566 C CA . ALA A 1 72 ? -9.169 4.262 -0.542 1.00 98.38 72 ALA A CA 1
ATOM 567 C C . ALA A 1 72 ? -10.694 4.450 -0.477 1.00 98.38 72 ALA A C 1
ATOM 569 O O . ALA A 1 72 ? -11.236 4.770 0.580 1.00 98.38 72 ALA A O 1
ATOM 570 N N . ARG A 1 73 ? -11.418 4.226 -1.587 1.00 98.44 73 ARG A N 1
ATOM 571 C CA . ARG A 1 73 ? -12.892 4.314 -1.601 1.00 98.44 73 ARG A CA 1
ATOM 572 C C . ARG A 1 73 ? -13.553 3.250 -0.728 1.00 98.44 73 ARG A C 1
ATOM 574 O O . ARG A 1 73 ? -14.515 3.564 -0.035 1.00 98.44 73 ARG A O 1
ATOM 581 N N . MET A 1 74 ? -13.063 2.012 -0.764 1.00 98.44 74 MET A N 1
ATOM 582 C CA . MET A 1 74 ? -13.603 0.930 0.064 1.00 98.44 74 MET A CA 1
ATOM 583 C C . MET A 1 74 ? -13.425 1.232 1.554 1.00 98.44 74 MET A C 1
ATOM 585 O O . MET A 1 74 ? -14.384 1.131 2.313 1.00 98.44 74 MET A O 1
ATOM 589 N N . LEU A 1 75 ? -12.229 1.666 1.956 1.00 98.50 75 LEU A N 1
ATOM 590 C CA . LEU A 1 75 ? -11.921 2.013 3.344 1.00 98.50 75 LEU A CA 1
ATOM 591 C C . LEU A 1 75 ? -12.736 3.218 3.833 1.00 98.50 75 LEU A C 1
ATOM 593 O O . LEU A 1 75 ? -13.314 3.159 4.918 1.00 98.50 75 LEU A O 1
ATOM 597 N N . LYS A 1 76 ? -12.872 4.267 3.009 1.00 98.25 76 LYS A N 1
ATOM 598 C CA . LYS A 1 76 ? -13.756 5.410 3.305 1.00 98.25 76 LYS A CA 1
ATOM 599 C C . LYS A 1 76 ? -15.200 4.969 3.533 1.00 98.25 76 LYS A C 1
ATOM 601 O O . LYS A 1 76 ? -15.812 5.396 4.502 1.00 98.25 76 LYS A O 1
ATOM 606 N N . GLY A 1 77 ? -15.715 4.060 2.706 1.00 98.44 77 GLY A N 1
ATOM 607 C CA . GLY A 1 77 ? -17.063 3.520 2.886 1.00 98.44 77 GLY A CA 1
ATOM 608 C C . GLY A 1 77 ? -17.245 2.733 4.191 1.00 98.44 77 GLY A C 1
ATOM 609 O O . GLY A 1 77 ? -18.328 2.762 4.772 1.00 98.44 77 GLY A O 1
ATOM 610 N N . ILE A 1 78 ? -16.205 2.044 4.679 1.00 98.25 78 ILE A N 1
ATOM 611 C CA . ILE A 1 78 ? -16.233 1.380 5.994 1.00 98.25 78 ILE A CA 1
ATOM 612 C C . ILE A 1 78 ? -16.272 2.4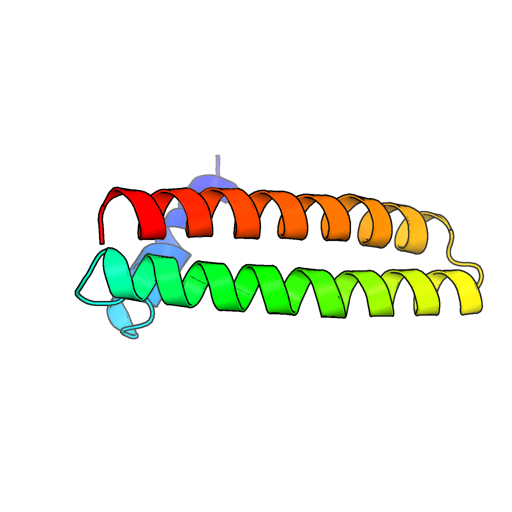30 7.108 1.00 98.25 78 ILE A C 1
ATOM 614 O O . ILE A 1 78 ? -17.103 2.312 8.007 1.00 98.25 78 ILE A O 1
ATOM 618 N N . LEU A 1 79 ? -15.419 3.458 7.033 1.00 98.12 79 LEU A N 1
ATOM 619 C CA . LEU A 1 79 ? -15.405 4.558 8.001 1.00 98.12 79 LEU A CA 1
ATOM 620 C C . LEU A 1 79 ? -16.772 5.236 8.090 1.00 98.12 79 LEU A C 1
ATOM 622 O O . LEU A 1 79 ? -17.371 5.229 9.153 1.00 98.12 79 LEU A O 1
ATOM 626 N N . GLU A 1 80 ? -17.311 5.709 6.967 1.00 98.12 80 GLU A N 1
ATOM 627 C CA . GLU A 1 80 ? -18.602 6.411 6.912 1.00 98.12 80 GLU A CA 1
ATOM 628 C C . GLU A 1 80 ? -19.778 5.575 7.438 1.00 98.12 80 GLU A C 1
ATOM 630 O O . GLU A 1 80 ? -20.778 6.118 7.907 1.00 98.12 80 GLU A O 1
ATOM 635 N N . ARG A 1 81 ? -19.694 4.245 7.330 1.00 98.31 81 ARG A 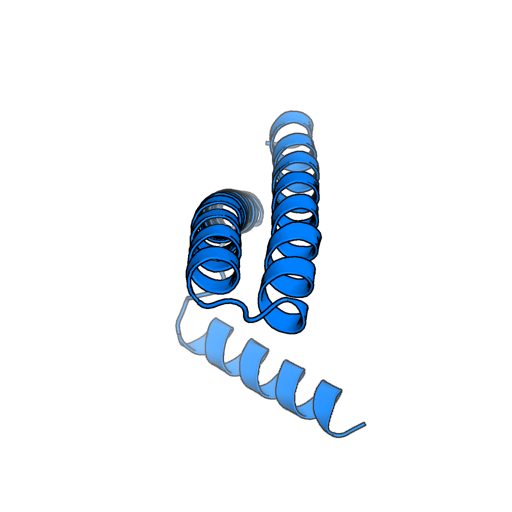N 1
ATOM 636 C CA . ARG A 1 81 ? -20.772 3.346 7.747 1.00 98.31 81 ARG A CA 1
ATOM 637 C C . ARG A 1 81 ? -20.740 3.014 9.237 1.00 98.31 81 ARG A C 1
ATOM 639 O O . ARG A 1 81 ? -21.801 2.739 9.799 1.00 98.31 81 ARG A O 1
ATOM 646 N N . TYR A 1 82 ? -19.559 2.951 9.846 1.00 97.38 82 TYR A N 1
ATOM 647 C CA . TYR A 1 82 ? -19.381 2.374 11.182 1.00 97.38 82 TYR A CA 1
ATOM 648 C C . TYR A 1 82 ? -18.773 3.337 12.214 1.00 97.38 82 TYR A C 1
ATOM 650 O O . TYR A 1 82 ? -18.794 3.001 13.399 1.00 97.38 82 TYR A O 1
ATOM 658 N N . PHE A 1 83 ? -18.257 4.499 11.799 1.00 95.94 83 PHE A N 1
ATOM 659 C CA . PHE A 1 83 ? -17.492 5.434 12.633 1.00 95.94 83 PHE A CA 1
ATOM 660 C C . PHE A 1 83 ? -17.831 6.905 12.385 1.00 95.94 83 PHE A C 1
ATOM 662 O O . PHE A 1 83 ? -17.419 7.717 13.254 1.00 95.94 83 PHE A O 1
#

Foldseek 3Di:
DVVVVVVVVVVVVCVVVCVPDPDPLVVLVVLLVVLVVLLVVLCVQLVVCVVVVNNVSNVVSPVVSVVSVVVSVVSVVVNVVPD

Secondary structure (DSSP, 8-state):
-HHHHHHHHHHHHHHHTT-S-SSHHHHHHHHHHHHHHHHHHHHHHHHHHHHTT-HHHHHHHHHHHHHHHHHHHHHHHHHHHH-